Protein AF-A0AAP8GG75-F1 (afdb_monomer_lite)

pLDDT: mean 93.53, std 7.08, range [63.81, 98.38]

Foldseek 3Di:
DDAPPDPDCPDPRHPHQDDDDPQSVQQVCQCQDLQFALCVQLVQQVVLCVVQVWRDSVLQPVCNHGGDHPVNCVVDNDGTTDHPVFLWGCGPNNDTDGNCCCVVGVQFDPDPVSHDQQADPPPVCVVVVNRHPD

Sequence (134 aa):
LGTWSDTNDDSVRANRPRIDTARNVADAILSISSATNGKLSQKSYEDLEEQTGMPLKDISSERAAEKISFLNITSQPREVIPTAVFPGSNKQGRRYSPFTTNIERLVPFRTLTGRQSYYVDHEVFQQFGESLPV

Organism: NCBI:txid158836

Structure (mmCIF, N/CA/C/O backbone):
data_AF-A0AAP8GG75-F1
#
_entry.id   AF-A0AAP8GG75-F1
#
loop_
_atom_site.group_PDB
_atom_site.id
_atom_site.type_symbol
_atom_site.label_atom_id
_atom_site.label_alt_id
_atom_site.label_comp_id
_atom_site.label_asym_id
_atom_site.label_entity_id
_atom_site.label_seq_id
_atom_site.pdbx_PDB_ins_code
_atom_site.Cartn_x
_atom_site.Cartn_y
_atom_site.Cartn_z
_atom_site.occupancy
_atom_site.B_iso_or_equiv
_atom_site.auth_seq_id
_atom_site.auth_comp_id
_atom_site.auth_asym_id
_atom_site.auth_atom_id
_atom_site.pdbx_PDB_model_num
ATOM 1 N N . LEU A 1 1 ? 10.248 -0.006 -20.335 1.00 65.75 1 LEU A N 1
ATOM 2 C CA . LEU A 1 1 ? 9.279 -0.761 -21.158 1.00 65.75 1 LEU A CA 1
ATOM 3 C C . LEU A 1 1 ? 9.176 -0.042 -22.491 1.00 65.75 1 LEU A C 1
ATOM 5 O O . LEU A 1 1 ? 8.795 1.120 -22.490 1.00 65.75 1 LEU A O 1
ATOM 9 N N . GLY A 1 2 ? 9.620 -0.659 -23.586 1.00 79.81 2 GLY A N 1
ATOM 10 C CA . GLY A 1 2 ? 9.358 -0.102 -24.918 1.00 79.81 2 GLY A CA 1
ATOM 11 C C . GLY A 1 2 ? 7.857 -0.114 -25.224 1.00 79.81 2 GLY A C 1
ATOM 12 O O . GLY A 1 2 ? 7.079 -0.764 -24.517 1.00 79.81 2 GLY A O 1
ATOM 13 N N . THR A 1 3 ? 7.441 0.592 -26.267 1.00 82.50 3 THR A N 1
ATOM 14 C CA . THR A 1 3 ? 6.083 0.497 -26.813 1.00 82.50 3 THR A CA 1
ATOM 15 C C . THR A 1 3 ? 6.038 -0.522 -27.946 1.00 82.50 3 THR A C 1
ATOM 17 O O . THR A 1 3 ? 7.073 -0.906 -28.498 1.00 82.50 3 THR A O 1
ATOM 20 N N . TRP A 1 4 ? 4.841 -0.994 -28.292 1.00 79.69 4 TRP A N 1
ATOM 21 C CA . TRP A 1 4 ? 4.653 -1.632 -29.591 1.00 79.69 4 TRP A CA 1
ATOM 22 C C . TRP A 1 4 ? 4.935 -0.596 -30.683 1.00 79.69 4 TRP A C 1
ATOM 24 O O . TRP A 1 4 ? 4.256 0.426 -30.753 1.00 79.69 4 TRP A O 1
ATOM 34 N N . SER A 1 5 ? 5.951 -0.849 -31.506 1.00 66.62 5 SER A N 1
ATOM 35 C CA . SER A 1 5 ? 6.204 -0.109 -32.742 1.00 66.62 5 SER A CA 1
ATOM 36 C C . SER A 1 5 ? 5.454 -0.799 -33.883 1.00 66.62 5 SER A C 1
ATOM 38 O O . SER A 1 5 ? 6.073 -1.366 -34.785 1.00 66.62 5 SER A O 1
ATOM 40 N N . ASP A 1 6 ? 4.125 -0.856 -33.780 1.00 63.81 6 ASP A N 1
ATOM 41 C CA . ASP A 1 6 ? 3.304 -1.290 -34.908 1.00 63.81 6 ASP A CA 1
ATOM 42 C C . ASP A 1 6 ? 3.379 -0.194 -35.977 1.00 63.81 6 ASP A C 1
ATOM 44 O O . ASP A 1 6 ? 3.238 0.986 -35.674 1.00 63.81 6 ASP A O 1
ATOM 48 N N . THR A 1 7 ? 3.605 -0.574 -37.233 1.00 67.38 7 THR A N 1
ATOM 49 C CA . THR A 1 7 ? 3.518 0.341 -38.386 1.00 67.38 7 THR A CA 1
ATOM 50 C C . THR A 1 7 ? 2.077 0.743 -38.712 1.00 67.38 7 THR A C 1
ATOM 52 O O . THR A 1 7 ? 1.853 1.561 -39.599 1.00 67.38 7 THR A O 1
ATOM 55 N N . ASN A 1 8 ? 1.104 0.140 -38.025 1.00 76.38 8 ASN A N 1
ATOM 56 C CA . ASN A 1 8 ? -0.313 0.436 -38.138 1.00 76.38 8 ASN A CA 1
ATOM 57 C C . ASN A 1 8 ? -0.773 1.236 -36.910 1.00 76.38 8 ASN A C 1
ATOM 59 O O . ASN A 1 8 ? -1.002 0.655 -35.845 1.00 76.38 8 ASN A O 1
ATOM 63 N N . ASP A 1 9 ? -0.932 2.548 -37.084 1.00 76.94 9 ASP A N 1
ATOM 64 C CA . ASP A 1 9 ? -1.377 3.470 -36.031 1.00 76.94 9 ASP A CA 1
ATOM 65 C C . ASP A 1 9 ? -2.816 3.192 -35.547 1.00 76.94 9 ASP A C 1
ATOM 67 O O . ASP A 1 9 ? -3.157 3.559 -34.422 1.00 76.94 9 ASP A O 1
ATOM 71 N N . ASP A 1 10 ? -3.631 2.467 -36.327 1.00 84.31 10 ASP A N 1
ATOM 72 C CA . ASP A 1 10 ? -5.000 2.072 -35.952 1.00 84.31 10 ASP A CA 1
ATOM 73 C C . ASP A 1 10 ? -5.045 0.809 -35.066 1.00 84.31 10 ASP A C 1
ATOM 75 O O . ASP A 1 10 ? -6.109 0.372 -34.616 1.00 84.31 10 ASP A O 1
ATOM 79 N N . SER A 1 11 ? -3.894 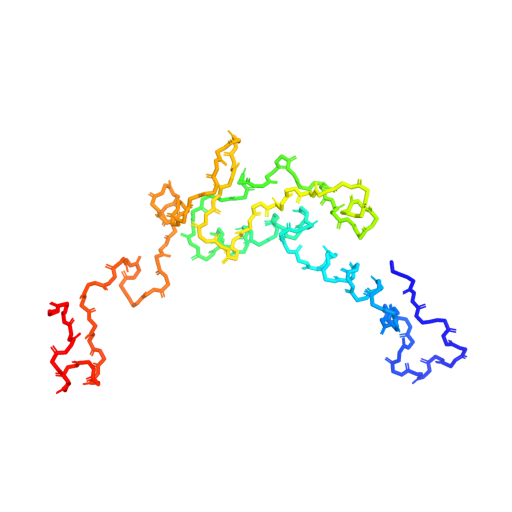0.185 -34.797 1.00 85.62 11 SER A N 1
ATOM 80 C CA . SER A 1 11 ? -3.802 -0.968 -33.900 1.00 85.62 11 SER A CA 1
ATOM 81 C C . SER A 1 11 ? -4.171 -0.573 -32.469 1.00 85.62 11 SER A C 1
ATOM 83 O O . SER A 1 11 ? -3.627 0.372 -31.902 1.00 85.62 11 SER A O 1
ATOM 85 N N . VAL A 1 12 ? -4.996 -1.385 -31.797 1.00 86.88 12 VAL A N 1
ATOM 86 C CA . VAL A 1 12 ? -5.315 -1.210 -30.361 1.00 86.88 12 VAL A CA 1
ATOM 87 C C . VAL A 1 12 ? -4.071 -1.222 -29.455 1.00 86.88 12 VAL A C 1
ATOM 89 O O . VAL A 1 12 ? -4.129 -0.788 -28.302 1.00 86.88 12 VAL A O 1
ATOM 92 N N . ARG A 1 13 ? -2.941 -1.736 -29.961 1.00 86.31 13 ARG A N 1
ATOM 93 C 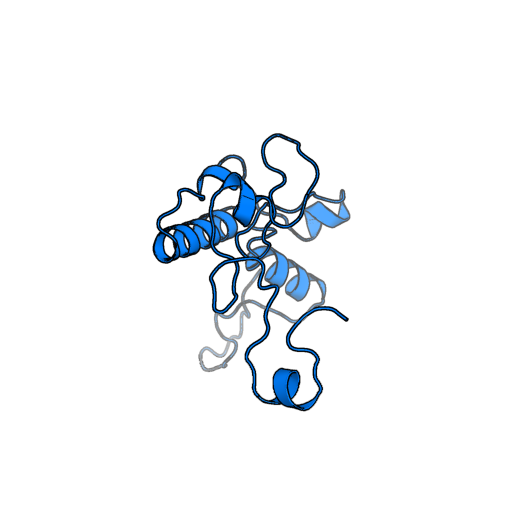CA . ARG A 1 13 ? -1.655 -1.815 -29.257 1.00 86.31 13 ARG A CA 1
ATOM 94 C C . ARG A 1 13 ? -0.735 -0.628 -29.544 1.00 86.31 13 ARG A C 1
ATOM 96 O O . ARG A 1 13 ? 0.244 -0.465 -28.812 1.00 86.31 13 ARG A O 1
ATOM 103 N N . ALA A 1 14 ? -1.037 0.192 -30.552 1.00 84.62 14 ALA A N 1
ATOM 104 C CA . ALA A 1 14 ? -0.211 1.328 -30.939 1.00 84.62 14 ALA A CA 1
ATOM 105 C C . ALA A 1 14 ? 0.032 2.254 -29.736 1.00 84.62 14 ALA A C 1
ATOM 107 O O . ALA A 1 14 ? -0.879 2.567 -28.964 1.00 84.62 14 ALA A O 1
ATOM 108 N N . ASN A 1 15 ? 1.293 2.648 -29.534 1.00 83.31 15 ASN A N 1
ATOM 109 C CA . ASN A 1 15 ? 1.741 3.497 -28.421 1.00 83.31 15 ASN A CA 1
ATOM 110 C C . ASN A 1 15 ? 1.464 2.948 -27.003 1.00 83.31 15 ASN A C 1
ATOM 112 O O . ASN A 1 15 ? 1.610 3.671 -26.015 1.00 83.31 15 ASN A O 1
ATOM 116 N N . ARG A 1 16 ? 1.097 1.667 -26.858 1.00 88.50 16 ARG A N 1
ATOM 117 C CA . ARG A 1 16 ? 0.934 1.015 -25.549 1.00 88.50 16 ARG A CA 1
ATOM 118 C C . ARG A 1 16 ? 2.226 0.319 -25.113 1.00 88.50 16 ARG A C 1
ATOM 120 O O . ARG A 1 16 ? 2.991 -0.133 -25.971 1.00 88.50 16 ARG A O 1
ATOM 127 N N . PRO A 1 17 ? 2.480 0.193 -23.793 1.00 90.19 17 PRO A N 1
ATOM 128 C CA . PRO A 1 17 ? 3.593 -0.601 -23.288 1.00 90.19 17 PRO A CA 1
ATOM 129 C C . PRO A 1 17 ? 3.561 -2.023 -23.851 1.00 90.19 17 PRO A C 1
ATOM 131 O O . PRO A 1 17 ? 2.517 -2.677 -23.880 1.00 90.19 17 PRO A O 1
ATOM 134 N N . ARG A 1 18 ? 4.719 -2.507 -24.291 1.00 91.25 18 ARG A N 1
ATOM 135 C CA . ARG A 1 18 ? 4.864 -3.856 -24.828 1.00 91.25 18 ARG A CA 1
ATOM 136 C C . ARG A 1 18 ? 4.904 -4.879 -23.687 1.00 91.25 18 ARG A C 1
ATOM 138 O O . ARG A 1 18 ? 5.823 -4.846 -22.875 1.00 91.25 18 ARG A O 1
ATOM 145 N N . ILE A 1 19 ? 3.913 -5.775 -23.632 1.00 91.69 19 ILE A N 1
ATOM 146 C CA . ILE A 1 19 ? 3.747 -6.819 -22.598 1.00 91.69 19 ILE A CA 1
ATOM 147 C C . ILE A 1 19 ? 3.631 -8.196 -23.272 1.00 91.69 19 ILE A C 1
ATOM 149 O O . ILE A 1 19 ? 2.567 -8.797 -23.344 1.00 91.69 19 ILE A O 1
ATOM 153 N N . ASP A 1 20 ? 4.732 -8.668 -23.841 1.00 92.38 20 ASP A N 1
ATOM 154 C CA . ASP A 1 20 ? 4.814 -9.903 -24.638 1.00 92.38 20 ASP A CA 1
ATOM 155 C C . ASP A 1 20 ? 5.763 -10.955 -24.050 1.00 92.38 20 ASP A C 1
ATOM 157 O O . ASP A 1 20 ? 5.762 -12.107 -24.472 1.00 92.38 20 ASP A O 1
ATOM 161 N N . THR A 1 21 ? 6.573 -10.571 -23.065 1.00 94.62 21 THR A N 1
ATOM 162 C CA . THR A 1 21 ? 7.497 -11.465 -22.364 1.00 94.62 21 THR A CA 1
ATOM 163 C C . THR A 1 21 ? 7.245 -11.413 -20.865 1.00 94.62 21 THR A C 1
ATOM 165 O O . THR A 1 21 ? 6.831 -10.382 -20.330 1.00 94.62 21 THR A O 1
ATOM 168 N N . ALA A 1 22 ? 7.568 -12.499 -20.158 1.00 95.69 22 ALA A N 1
ATOM 169 C CA . ALA A 1 22 ? 7.472 -12.545 -18.697 1.00 95.69 22 ALA A CA 1
ATOM 170 C C . ALA A 1 22 ? 8.287 -11.426 -18.021 1.00 95.69 22 ALA A C 1
ATOM 172 O O . ALA A 1 22 ? 7.847 -10.851 -17.028 1.00 95.69 22 ALA A O 1
ATOM 173 N N . ARG A 1 23 ? 9.442 -11.056 -18.596 1.00 94.31 23 ARG A N 1
ATOM 174 C CA . ARG A 1 23 ? 10.250 -9.924 -18.120 1.00 94.31 23 ARG A CA 1
ATOM 175 C C . ARG A 1 23 ? 9.501 -8.598 -18.250 1.00 94.31 23 ARG A C 1
ATOM 177 O O . ARG A 1 23 ? 9.455 -7.845 -17.286 1.00 94.31 23 ARG A O 1
ATOM 184 N N . ASN A 1 24 ? 8.887 -8.334 -19.405 1.00 93.88 24 ASN A N 1
ATOM 185 C CA . ASN A 1 24 ? 8.111 -7.111 -19.619 1.00 93.88 24 ASN A CA 1
ATOM 186 C C . ASN A 1 24 ? 6.903 -7.031 -18.673 1.00 93.88 24 ASN A C 1
ATOM 188 O O . ASN A 1 24 ? 6.619 -5.962 -18.140 1.00 93.88 24 ASN A O 1
ATOM 192 N N . VAL A 1 25 ? 6.231 -8.160 -18.415 1.00 95.94 25 VAL A N 1
ATOM 193 C CA . VAL A 1 25 ? 5.162 -8.246 -17.404 1.00 95.94 25 VAL A CA 1
ATOM 194 C C . VAL A 1 25 ? 5.702 -7.894 -16.015 1.00 95.94 25 VAL A C 1
ATOM 196 O O . VAL A 1 25 ? 5.118 -7.062 -15.324 1.00 95.94 25 VAL A O 1
ATOM 199 N N . ALA A 1 26 ? 6.828 -8.484 -15.609 1.00 96.44 26 ALA A N 1
ATOM 200 C CA . ALA A 1 26 ? 7.418 -8.233 -14.298 1.00 96.44 26 ALA A CA 1
ATOM 201 C C . ALA A 1 26 ? 7.847 -6.765 -14.125 1.00 96.44 26 ALA A C 1
ATOM 203 O O . ALA A 1 26 ? 7.491 -6.143 -13.128 1.00 96.44 26 ALA A O 1
ATOM 204 N N . ASP A 1 27 ? 8.533 -6.175 -15.108 1.00 94.94 27 ASP A N 1
ATOM 205 C CA . ASP A 1 27 ? 8.900 -4.753 -15.078 1.00 94.94 27 ASP A CA 1
ATOM 206 C C . ASP A 1 27 ? 7.667 -3.835 -15.060 1.00 94.94 27 ASP A C 1
ATOM 208 O O . ASP A 1 27 ? 7.696 -2.785 -14.412 1.00 94.94 27 ASP A O 1
ATOM 212 N N . ALA A 1 28 ? 6.571 -4.216 -15.726 1.00 95.94 28 ALA A N 1
ATOM 213 C CA . ALA A 1 28 ? 5.309 -3.483 -15.649 1.00 95.94 28 ALA A CA 1
ATOM 214 C C . ALA A 1 28 ? 4.733 -3.505 -14.230 1.00 95.94 28 ALA A C 1
ATOM 216 O O . ALA A 1 28 ? 4.449 -2.435 -13.693 1.00 95.94 28 ALA A O 1
ATOM 217 N N . ILE A 1 29 ? 4.645 -4.681 -13.596 1.00 97.31 29 ILE A N 1
ATOM 218 C CA . ILE A 1 29 ? 4.190 -4.826 -12.202 1.00 97.31 29 ILE A CA 1
ATOM 219 C C . ILE A 1 29 ? 5.047 -3.969 -11.264 1.00 97.31 29 ILE A C 1
ATOM 221 O O . ILE A 1 29 ? 4.512 -3.188 -10.477 1.00 97.31 29 ILE A O 1
ATOM 225 N N . LEU A 1 30 ? 6.373 -4.064 -11.383 1.00 97.44 30 LEU A N 1
ATOM 226 C CA . LEU A 1 30 ? 7.306 -3.297 -10.557 1.00 97.44 30 LEU A CA 1
ATOM 227 C C . LEU A 1 30 ? 7.175 -1.778 -10.774 1.00 97.44 30 LEU A C 1
ATOM 229 O O . LEU A 1 30 ? 7.327 -0.995 -9.836 1.00 97.44 30 LEU A O 1
ATOM 233 N N . SER A 1 31 ? 6.853 -1.351 -11.996 1.00 96.06 31 SER A N 1
ATOM 234 C CA . SER A 1 31 ? 6.682 0.065 -12.331 1.00 96.06 31 SER A CA 1
ATOM 235 C C . SER A 1 31 ? 5.379 0.658 -11.791 1.00 96.06 31 SER A C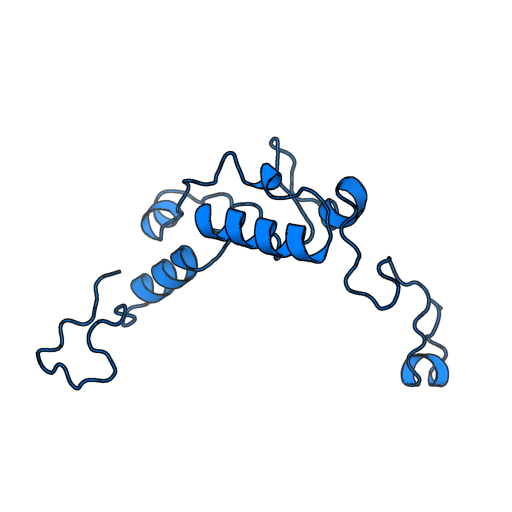 1
ATOM 237 O O . SER A 1 31 ? 5.371 1.842 -11.447 1.00 96.06 31 SER A O 1
ATOM 239 N N . ILE A 1 32 ? 4.294 -0.125 -11.732 1.00 96.75 32 ILE A N 1
ATOM 240 C CA . ILE A 1 32 ? 2.962 0.344 -11.304 1.00 96.75 32 ILE A CA 1
ATOM 241 C C . ILE A 1 32 ? 2.656 0.076 -9.825 1.00 96.75 32 ILE A C 1
ATOM 243 O O . ILE A 1 32 ? 1.716 0.651 -9.286 1.00 96.75 32 ILE A O 1
ATOM 247 N N . SER A 1 33 ? 3.426 -0.786 -9.159 1.00 98.06 33 SER A N 1
ATOM 248 C CA . SER A 1 33 ? 3.231 -1.086 -7.742 1.00 98.06 33 SER A CA 1
ATOM 249 C C . SER A 1 33 ? 3.853 -0.014 -6.846 1.00 98.06 33 SER A C 1
ATOM 251 O O . SER A 1 33 ? 5.022 0.359 -6.979 1.00 98.06 33 SER A O 1
ATOM 253 N N . SER A 1 34 ? 3.081 0.450 -5.865 1.00 97.69 34 SER A N 1
ATOM 254 C CA . SER A 1 34 ? 3.546 1.349 -4.806 1.00 97.69 34 SER A CA 1
ATOM 255 C C . SER A 1 34 ? 4.569 0.696 -3.871 1.00 97.69 34 SER A C 1
ATOM 257 O O . SER A 1 34 ? 5.317 1.405 -3.209 1.00 97.69 34 SER A O 1
ATOM 259 N N . ALA A 1 35 ? 4.660 -0.636 -3.834 1.00 97.00 35 ALA A N 1
ATOM 260 C CA . ALA A 1 35 ? 5.670 -1.345 -3.047 1.00 97.00 35 ALA A CA 1
ATOM 261 C C . ALA A 1 35 ? 7.062 -1.347 -3.712 1.00 97.00 35 ALA A C 1
ATOM 263 O O . ALA A 1 35 ? 8.039 -1.782 -3.109 1.00 97.00 35 ALA A O 1
ATOM 264 N N . THR A 1 36 ? 7.173 -0.898 -4.964 1.00 98.00 36 THR A N 1
ATOM 265 C CA . THR A 1 36 ? 8.412 -0.988 -5.763 1.00 98.00 36 THR A CA 1
ATOM 266 C C . THR A 1 36 ? 8.755 0.302 -6.504 1.00 98.00 36 THR A C 1
ATOM 268 O O . THR A 1 36 ? 9.863 0.437 -7.021 1.00 98.00 36 THR A O 1
ATOM 271 N N . ASN A 1 37 ? 7.843 1.275 -6.520 1.00 98.25 37 ASN A N 1
ATOM 272 C CA . ASN A 1 37 ? 8.041 2.598 -7.097 1.00 98.25 37 ASN A CA 1
ATOM 273 C C . ASN A 1 37 ? 7.731 3.685 -6.057 1.00 98.25 37 ASN A C 1
ATOM 275 O O . ASN A 1 37 ? 6.576 3.895 -5.682 1.00 98.25 37 ASN A O 1
ATOM 279 N N . GLY A 1 38 ? 8.764 4.411 -5.630 1.00 97.88 38 GLY A N 1
ATOM 280 C CA . GLY A 1 38 ? 8.696 5.425 -4.580 1.00 97.88 38 GLY A CA 1
ATOM 281 C C . GLY A 1 38 ? 7.723 6.559 -4.885 1.00 97.88 38 GLY A C 1
ATOM 282 O O . GLY A 1 38 ? 7.020 7.021 -3.991 1.00 97.88 38 GLY A O 1
ATOM 283 N N . LYS A 1 39 ? 7.580 6.944 -6.159 1.00 98.25 39 LYS A N 1
ATOM 284 C CA . LYS A 1 39 ? 6.610 7.969 -6.566 1.00 98.25 39 LYS A CA 1
ATOM 285 C C . LYS A 1 39 ? 5.172 7.501 -6.338 1.00 98.25 39 LYS A C 1
ATOM 287 O O . LYS A 1 39 ? 4.329 8.284 -5.912 1.00 98.25 39 LYS A O 1
ATOM 292 N N . LEU A 1 40 ? 4.890 6.230 -6.621 1.00 98.38 40 LEU A N 1
ATOM 293 C CA . LEU A 1 40 ? 3.563 5.649 -6.411 1.00 98.38 40 LEU A CA 1
ATOM 294 C C . LEU A 1 40 ? 3.313 5.320 -4.939 1.00 98.38 40 LEU A C 1
ATOM 296 O O . LEU A 1 40 ? 2.183 5.440 -4.482 1.00 98.38 40 LEU A O 1
ATOM 300 N N . SER A 1 41 ? 4.359 4.978 -4.182 1.00 97.88 41 SER A N 1
ATOM 301 C CA . SER A 1 41 ? 4.289 4.908 -2.721 1.00 97.88 41 SER A CA 1
ATOM 302 C C . SER A 1 41 ? 3.861 6.248 -2.118 1.00 97.88 41 SER A C 1
ATOM 304 O O . SER A 1 41 ? 2.884 6.289 -1.372 1.00 97.88 41 SER A O 1
ATOM 306 N N . GLN A 1 42 ? 4.541 7.341 -2.483 1.00 98.12 42 GLN A N 1
ATOM 307 C CA . GLN A 1 42 ? 4.208 8.692 -2.026 1.00 98.12 42 GLN A CA 1
ATOM 308 C C . GLN A 1 42 ? 2.765 9.054 -2.365 1.00 98.12 42 GLN A C 1
ATOM 310 O O . GLN A 1 42 ? 2.021 9.434 -1.469 1.00 98.12 42 GLN A O 1
ATOM 315 N N . LYS A 1 43 ? 2.350 8.821 -3.618 1.00 98.25 43 LYS A N 1
ATOM 316 C CA . LYS A 1 43 ? 0.964 9.033 -4.041 1.00 98.25 43 LYS A CA 1
ATOM 317 C C . LYS A 1 43 ? -0.030 8.212 -3.210 1.00 98.25 43 LYS A C 1
ATOM 319 O O . LYS A 1 43 ? -1.037 8.737 -2.768 1.00 98.25 43 LYS A O 1
ATOM 324 N N . SER A 1 44 ? 0.271 6.939 -2.939 1.00 97.81 44 SER A N 1
ATOM 325 C CA . SER A 1 44 ? -0.619 6.089 -2.134 1.00 97.81 44 SER A CA 1
ATOM 326 C C . SER A 1 44 ? -0.808 6.608 -0.707 1.00 97.81 44 SER A C 1
ATOM 328 O O . SER A 1 44 ? -1.881 6.438 -0.136 1.00 97.81 44 SER A O 1
ATOM 330 N N . TYR A 1 45 ? 0.225 7.228 -0.127 1.00 97.81 45 TYR A N 1
ATOM 331 C CA . TYR A 1 45 ? 0.102 7.852 1.183 1.00 97.81 45 TYR A CA 1
ATOM 332 C C . TYR A 1 45 ? -0.636 9.182 1.105 1.00 97.81 45 TYR A C 1
ATOM 334 O O . TYR A 1 45 ? -1.516 9.360 1.928 1.00 97.81 45 TYR A O 1
ATOM 342 N N . GLU A 1 46 ? -0.365 10.044 0.119 1.00 98.12 46 GLU A N 1
ATOM 343 C CA . GLU A 1 46 ? -1.145 11.275 -0.121 1.00 98.12 46 GLU A CA 1
ATOM 344 C C . GLU A 1 46 ? -2.651 10.980 -0.200 1.00 98.12 46 GLU A C 1
ATOM 346 O O . GLU A 1 46 ? -3.437 11.583 0.527 1.00 98.12 46 GLU A O 1
ATOM 351 N N . ASP A 1 47 ? -3.039 9.983 -1.001 1.00 98.25 47 ASP A N 1
ATOM 352 C CA . ASP A 1 47 ? -4.437 9.565 -1.150 1.00 98.25 47 ASP A CA 1
ATOM 353 C C . ASP A 1 47 ? -5.041 9.095 0.197 1.00 98.25 47 ASP A C 1
ATOM 355 O O . ASP A 1 47 ? -6.226 9.297 0.468 1.00 98.25 47 ASP A O 1
ATOM 359 N N . LEU A 1 48 ? -4.243 8.452 1.061 1.00 97.69 48 LEU A N 1
ATOM 360 C CA . LEU A 1 48 ? -4.681 8.005 2.388 1.00 97.69 48 LEU A CA 1
ATOM 361 C C . LEU A 1 48 ? -4.697 9.149 3.421 1.00 97.69 48 LEU A C 1
ATOM 363 O O . LEU A 1 48 ? -5.549 9.145 4.312 1.00 97.69 48 LEU A O 1
ATOM 367 N N . GLU A 1 49 ? -3.791 10.124 3.315 1.00 98.00 49 GLU A N 1
ATOM 368 C CA . GLU A 1 49 ? -3.813 11.351 4.121 1.00 98.00 49 GLU A CA 1
ATOM 369 C C . GLU A 1 49 ? -5.099 12.136 3.840 1.00 98.00 49 GLU A C 1
ATOM 371 O O . GLU A 1 49 ? -5.759 12.563 4.782 1.00 98.00 49 GLU A O 1
ATOM 376 N N . GLU A 1 50 ? -5.509 12.260 2.572 1.00 98.19 50 GLU A N 1
ATOM 377 C CA . GLU A 1 50 ? -6.758 12.936 2.186 1.00 98.19 50 GLU A CA 1
ATOM 378 C C . GLU A 1 50 ? -7.991 12.256 2.802 1.00 98.19 50 GLU A C 1
ATOM 380 O O . GLU A 1 50 ? -8.892 12.923 3.307 1.00 98.19 50 GLU A O 1
ATOM 385 N N . GLN A 1 51 ? -8.010 10.921 2.822 1.00 97.12 51 GLN A N 1
ATOM 386 C CA . GLN A 1 51 ? -9.129 10.150 3.372 1.00 97.12 51 GLN A CA 1
ATOM 387 C C . GLN A 1 51 ? -9.200 10.184 4.901 1.00 97.12 51 GLN A 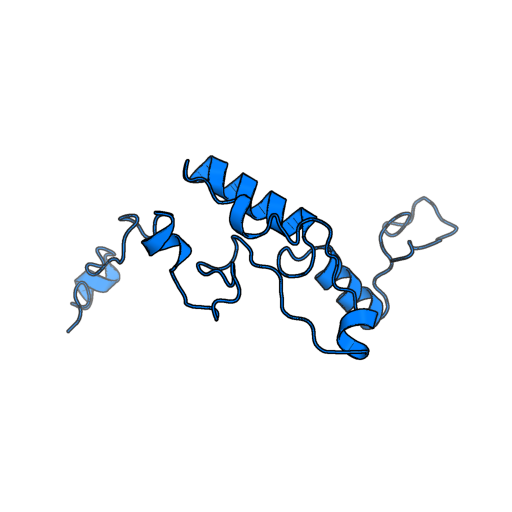C 1
ATOM 389 O O . GLN A 1 51 ? -10.290 10.131 5.469 1.00 97.12 51 GLN A O 1
ATOM 394 N N . THR A 1 52 ? -8.051 10.199 5.579 1.00 97.00 52 THR A N 1
ATOM 395 C CA . THR A 1 52 ? -7.986 10.015 7.040 1.00 97.00 52 THR A CA 1
ATOM 396 C C . THR A 1 52 ? -7.686 11.297 7.810 1.00 97.00 52 THR A C 1
ATOM 398 O O . THR A 1 52 ? -7.889 11.339 9.021 1.00 97.00 52 THR A O 1
ATOM 401 N N . GLY A 1 53 ? -7.170 12.329 7.140 1.00 97.19 53 GLY A N 1
ATOM 402 C CA . GLY A 1 53 ? -6.648 13.549 7.756 1.00 97.19 53 GLY A CA 1
ATOM 403 C C . GLY A 1 53 ? -5.353 13.351 8.552 1.00 97.19 53 GLY A C 1
ATOM 404 O O . GLY A 1 53 ? -4.878 14.292 9.186 1.00 97.19 53 GLY A O 1
ATOM 405 N N . MET A 1 54 ? -4.781 12.143 8.562 1.00 97.00 54 MET A N 1
ATOM 406 C CA . MET A 1 54 ? -3.544 11.845 9.284 1.00 97.00 54 MET A CA 1
ATOM 407 C C . MET A 1 54 ? -2.338 12.118 8.387 1.00 97.00 54 MET A C 1
ATOM 409 O O . MET A 1 54 ? -2.381 11.727 7.226 1.00 97.00 54 MET A O 1
ATOM 413 N N . PRO A 1 55 ? -1.238 12.706 8.894 1.00 96.56 55 PRO A N 1
ATOM 414 C CA . PRO A 1 55 ? 0.010 12.766 8.143 1.00 96.56 55 PRO A CA 1
ATOM 415 C C . PRO A 1 55 ? 0.565 11.344 8.009 1.00 96.56 55 PRO A C 1
ATOM 417 O O . PRO A 1 55 ? 0.573 10.608 8.995 1.00 96.56 55 PRO A O 1
ATOM 420 N N . LEU A 1 56 ? 1.026 10.947 6.826 1.00 97.06 56 LEU A N 1
ATOM 421 C CA . LEU A 1 56 ? 1.503 9.611 6.445 1.00 97.06 56 LEU A CA 1
ATOM 422 C C . LEU A 1 56 ? 2.544 9.632 5.312 1.00 97.06 56 LEU A C 1
ATOM 424 O O . LEU A 1 56 ? 3.320 8.684 5.188 1.00 97.06 56 LEU A O 1
ATOM 428 N N . LYS A 1 57 ? 2.599 10.675 4.476 1.00 95.94 57 LYS A N 1
ATOM 429 C CA . LYS A 1 57 ? 3.508 10.754 3.319 1.00 95.94 57 LYS A CA 1
ATOM 430 C C . LYS A 1 57 ? 4.983 10.703 3.720 1.00 95.94 57 LYS A C 1
ATOM 432 O O . LYS A 1 57 ? 5.827 10.205 2.971 1.00 95.94 57 LYS A O 1
ATOM 437 N N . ASP A 1 58 ? 5.306 11.133 4.936 1.00 95.44 58 ASP A N 1
ATOM 438 C CA . ASP A 1 58 ? 6.636 10.995 5.531 1.00 95.44 58 ASP A CA 1
ATOM 439 C C . ASP A 1 58 ? 7.094 9.532 5.662 1.00 95.44 58 ASP A C 1
ATOM 441 O O . ASP A 1 58 ? 8.281 9.294 5.879 1.00 95.44 58 ASP A O 1
ATOM 445 N N . ILE A 1 59 ? 6.197 8.543 5.581 1.00 95.31 59 ILE A N 1
ATOM 446 C CA . ILE A 1 59 ? 6.542 7.129 5.772 1.00 95.31 59 ILE A CA 1
ATOM 447 C C . ILE A 1 59 ? 7.506 6.619 4.698 1.00 95.31 59 ILE A C 1
ATOM 449 O O . ILE A 1 59 ? 8.408 5.843 5.012 1.00 95.31 59 ILE A O 1
ATOM 453 N N . SER A 1 60 ? 7.349 7.068 3.453 1.00 95.00 60 SER A N 1
ATOM 454 C CA . SER A 1 60 ? 8.187 6.637 2.329 1.00 95.00 60 SER A CA 1
ATOM 455 C C . SER A 1 60 ? 8.998 7.762 1.684 1.00 95.00 60 SER A C 1
ATOM 457 O O . SER A 1 60 ? 9.572 7.559 0.614 1.00 95.00 60 SER A O 1
ATOM 459 N N . SER A 1 61 ? 9.083 8.933 2.324 1.00 95.19 61 SER A N 1
ATOM 460 C CA . SER A 1 61 ? 9.703 10.132 1.740 1.00 95.19 61 SER A CA 1
ATOM 461 C C . SER A 1 61 ? 11.181 9.933 1.390 1.00 95.19 61 SER A C 1
ATOM 463 O O . SER A 1 61 ? 11.617 10.337 0.315 1.00 95.19 61 SER A O 1
ATOM 465 N N . GLU A 1 62 ? 11.933 9.226 2.237 1.00 94.44 62 GLU A N 1
ATOM 466 C CA . GLU A 1 62 ? 13.352 8.903 2.011 1.00 94.44 62 GLU A CA 1
ATOM 467 C C . GLU A 1 62 ? 13.578 8.027 0.769 1.00 94.44 62 GLU A C 1
ATOM 469 O O . GLU A 1 62 ? 14.652 8.051 0.171 1.00 94.44 62 GLU A O 1
ATOM 474 N N . ARG A 1 63 ? 12.555 7.273 0.350 1.00 95.06 63 ARG A N 1
ATOM 475 C CA . ARG A 1 63 ? 12.608 6.341 -0.786 1.00 95.06 63 ARG A CA 1
ATOM 476 C C . ARG A 1 63 ? 11.769 6.818 -1.975 1.00 95.06 63 ARG A C 1
ATOM 478 O O . ARG A 1 63 ? 11.524 6.051 -2.901 1.00 95.06 63 ARG A O 1
ATOM 485 N N . ALA A 1 64 ? 11.354 8.089 -2.001 1.00 96.56 64 ALA A N 1
ATOM 486 C CA . ALA A 1 64 ? 10.455 8.640 -3.022 1.00 96.56 64 ALA A CA 1
ATOM 487 C C . ALA A 1 64 ? 10.997 8.541 -4.464 1.00 96.56 64 ALA A C 1
ATOM 489 O O . ALA A 1 64 ? 10.224 8.389 -5.411 1.00 96.56 64 ALA A O 1
ATOM 490 N N . ALA A 1 65 ? 12.319 8.611 -4.643 1.00 97.31 65 ALA A N 1
ATOM 491 C CA . ALA A 1 65 ? 12.965 8.511 -5.953 1.00 97.31 65 ALA A CA 1
ATOM 492 C C . ALA A 1 65 ? 13.245 7.062 -6.397 1.00 97.31 65 ALA A C 1
ATOM 494 O O . ALA A 1 65 ? 13.624 6.835 -7.548 1.00 97.31 65 ALA A O 1
ATOM 495 N N . GLU A 1 66 ? 13.082 6.085 -5.502 1.00 97.06 66 GLU A N 1
ATOM 496 C CA . GLU A 1 66 ? 13.471 4.703 -5.759 1.00 97.06 66 GLU A CA 1
ATOM 497 C C . GLU A 1 66 ? 12.543 4.024 -6.770 1.00 97.06 66 GLU A C 1
ATOM 499 O O . GLU A 1 66 ? 11.321 4.180 -6.742 1.00 97.06 66 GLU A O 1
ATOM 504 N N . LYS A 1 67 ? 13.137 3.241 -7.672 1.00 97.75 67 LYS A N 1
ATOM 505 C CA . LYS A 1 67 ? 12.425 2.405 -8.640 1.00 97.75 67 LYS A CA 1
ATOM 506 C C . LYS A 1 67 ? 13.111 1.053 -8.709 1.00 97.75 67 LYS A C 1
ATOM 508 O O . LYS A 1 67 ? 14.214 0.943 -9.238 1.00 97.75 67 LYS A O 1
ATOM 513 N N . ILE A 1 68 ? 12.453 0.034 -8.176 1.00 97.69 68 ILE A N 1
ATOM 514 C CA . ILE A 1 68 ? 12.931 -1.342 -8.233 1.00 97.69 68 ILE A CA 1
ATOM 515 C C . ILE A 1 68 ? 12.591 -1.892 -9.620 1.00 97.69 68 ILE A C 1
ATOM 517 O O . ILE A 1 68 ? 11.432 -1.902 -10.013 1.00 97.69 68 ILE A O 1
ATOM 521 N N . SER A 1 69 ? 13.597 -2.334 -10.372 1.00 96.19 69 SER A N 1
ATOM 522 C CA . SER A 1 69 ? 13.430 -2.987 -11.680 1.00 96.19 69 SER A CA 1
ATOM 523 C C . SER A 1 69 ? 13.686 -4.489 -11.605 1.00 96.19 69 SER A C 1
ATOM 525 O O . SER A 1 69 ? 14.297 -4.981 -10.648 1.00 96.19 69 SER A O 1
ATOM 527 N N . PHE A 1 70 ? 13.281 -5.222 -12.645 1.00 95.94 70 PHE A N 1
ATOM 528 C CA . PHE A 1 70 ? 13.564 -6.650 -12.755 1.00 95.94 70 PHE A CA 1
ATOM 529 C C . PHE A 1 70 ? 15.073 -6.923 -12.707 1.00 95.94 70 PHE A C 1
ATOM 531 O O . PHE A 1 70 ? 15.528 -7.843 -12.028 1.00 95.94 70 PHE A O 1
ATOM 538 N N . LEU A 1 71 ? 15.875 -6.066 -13.350 1.00 94.62 71 LEU A N 1
ATOM 539 C CA . LEU A 1 71 ? 17.331 -6.159 -13.282 1.00 94.62 71 LEU A CA 1
ATOM 540 C C . LEU A 1 71 ? 17.823 -6.042 -11.834 1.00 94.62 71 LEU A C 1
ATOM 542 O O . LEU A 1 71 ? 18.596 -6.888 -11.393 1.00 94.62 71 LEU A O 1
ATOM 546 N N . ASN A 1 72 ? 17.325 -5.061 -11.070 1.00 95.88 72 ASN A N 1
ATOM 547 C CA . ASN A 1 72 ? 17.759 -4.865 -9.685 1.00 95.88 72 ASN A CA 1
ATOM 548 C C . ASN A 1 72 ? 17.555 -6.115 -8.829 1.00 95.88 72 ASN A C 1
ATOM 550 O O . ASN A 1 72 ? 18.483 -6.471 -8.107 1.00 95.88 72 ASN A O 1
ATOM 554 N N . ILE A 1 73 ? 16.383 -6.760 -8.919 1.00 96.75 73 ILE A N 1
ATOM 555 C CA . ILE A 1 73 ? 16.035 -7.930 -8.092 1.00 96.75 73 ILE A CA 1
ATOM 556 C C . ILE A 1 73 ? 16.756 -9.207 -8.528 1.00 96.75 73 ILE A C 1
ATOM 558 O O . ILE A 1 73 ? 17.023 -10.065 -7.692 1.00 96.75 73 ILE A O 1
ATOM 562 N N . THR A 1 74 ? 17.110 -9.327 -9.812 1.00 97.06 74 THR A N 1
ATOM 563 C CA . THR A 1 74 ? 17.926 -10.453 -10.299 1.00 97.06 74 THR A CA 1
ATOM 564 C C . THR A 1 74 ? 19.397 -10.319 -9.920 1.00 97.06 74 THR A C 1
ATOM 566 O O . THR A 1 74 ? 20.057 -11.329 -9.705 1.00 97.06 74 THR A O 1
ATOM 569 N N . SER A 1 75 ? 19.913 -9.090 -9.802 1.00 97.62 75 SER A N 1
ATOM 570 C CA . SER A 1 75 ? 21.270 -8.854 -9.297 1.00 97.62 75 SER A CA 1
ATOM 571 C C . SER A 1 75 ? 21.364 -9.066 -7.787 1.00 97.62 75 SER A C 1
ATOM 573 O O . SER A 1 75 ? 22.352 -9.609 -7.304 1.00 97.62 75 SER A O 1
ATOM 575 N N . GLN A 1 76 ? 20.357 -8.612 -7.038 1.00 98.00 76 GLN A N 1
ATOM 576 C CA . GLN A 1 76 ? 20.275 -8.776 -5.590 1.00 98.00 76 GLN A CA 1
ATOM 577 C C . GLN A 1 76 ? 18.830 -8.548 -5.123 1.00 98.00 76 GLN A C 1
ATOM 579 O O . GLN A 1 76 ? 18.235 -7.542 -5.522 1.00 98.00 76 GLN A O 1
ATOM 584 N N . PRO A 1 77 ? 18.272 -9.390 -4.233 1.00 97.19 77 PRO A N 1
ATOM 585 C CA . PRO A 1 77 ? 16.973 -9.124 -3.623 1.00 97.19 77 PRO A CA 1
ATOM 586 C C . PRO A 1 77 ? 16.890 -7.708 -3.040 1.00 97.19 77 PRO A C 1
ATOM 588 O O . PRO A 1 77 ? 17.844 -7.212 -2.436 1.00 97.19 77 PRO A O 1
ATOM 591 N N . ARG A 1 78 ? 15.744 -7.049 -3.232 1.00 95.94 78 ARG A N 1
ATOM 592 C CA . ARG A 1 78 ? 15.491 -5.686 -2.751 1.00 95.94 78 ARG A CA 1
ATOM 593 C C . ARG A 1 78 ? 14.388 -5.694 -1.712 1.00 95.94 78 ARG A C 1
ATOM 595 O O . ARG A 1 78 ? 13.391 -6.394 -1.869 1.00 95.94 78 ARG A O 1
ATOM 602 N N . GLU A 1 79 ? 14.564 -4.892 -0.671 1.00 93.88 79 GLU A N 1
ATOM 603 C CA . GLU A 1 79 ? 13.488 -4.614 0.270 1.00 93.88 79 GLU A CA 1
ATOM 604 C C . GLU A 1 79 ? 12.434 -3.737 -0.412 1.00 93.88 79 GLU A C 1
ATOM 606 O O . GLU A 1 79 ? 12.763 -2.732 -1.044 1.00 93.88 79 GLU A O 1
ATOM 611 N N . VAL A 1 80 ? 11.163 -4.103 -0.276 1.00 94.56 80 VAL A N 1
ATOM 612 C CA . VAL A 1 80 ? 10.044 -3.314 -0.802 1.00 94.56 80 VAL A CA 1
ATOM 613 C C . VAL A 1 80 ? 9.914 -1.969 -0.084 1.00 94.56 80 VAL A C 1
ATOM 615 O O . VAL A 1 80 ? 10.370 -1.789 1.044 1.00 94.56 80 VAL A O 1
ATOM 618 N N . ILE A 1 81 ? 9.296 -1.005 -0.752 1.00 95.19 81 ILE A N 1
ATOM 619 C CA . ILE A 1 81 ? 9.008 0.330 -0.231 1.00 95.19 81 ILE A CA 1
ATOM 620 C C . ILE A 1 81 ? 7.720 0.254 0.611 1.00 95.19 81 ILE A C 1
ATOM 622 O O . ILE A 1 81 ? 6.755 -0.380 0.173 1.00 95.19 81 ILE A O 1
ATOM 626 N N . PRO A 1 82 ? 7.655 0.895 1.796 1.00 94.50 82 PRO A N 1
ATOM 627 C CA . PRO A 1 82 ? 6.405 1.033 2.542 1.00 94.50 82 PRO A CA 1
ATOM 628 C C . PRO A 1 82 ? 5.287 1.617 1.669 1.00 94.50 82 PRO A C 1
ATOM 630 O O . PRO A 1 82 ? 5.538 2.496 0.847 1.00 94.50 82 PRO A O 1
ATOM 633 N N . THR A 1 83 ? 4.052 1.151 1.831 1.00 95.50 83 THR A N 1
ATOM 634 C CA . THR A 1 83 ? 2.904 1.630 1.047 1.00 95.50 83 THR A CA 1
ATOM 635 C C . THR A 1 83 ? 1.615 1.594 1.861 1.00 95.50 83 THR A C 1
ATOM 637 O O . THR A 1 83 ? 1.426 0.700 2.682 1.00 95.50 83 THR A O 1
ATOM 640 N N . ALA A 1 84 ? 0.695 2.522 1.575 1.00 96.12 84 ALA A N 1
ATOM 641 C CA . ALA A 1 84 ? -0.639 2.601 2.175 1.00 96.12 84 ALA A CA 1
ATOM 642 C C . ALA A 1 84 ? -1.544 1.377 1.909 1.00 96.12 84 ALA A C 1
ATOM 644 O O . ALA A 1 84 ? -2.586 1.212 2.552 1.00 96.12 84 ALA A O 1
ATOM 645 N N . VAL A 1 85 ? -1.159 0.498 0.974 1.00 95.50 85 VAL A N 1
ATOM 646 C CA . VAL A 1 85 ? -1.866 -0.768 0.720 1.00 95.50 85 VAL A CA 1
ATOM 647 C C . VAL A 1 85 ? -1.853 -1.656 1.968 1.00 95.50 85 VAL A C 1
ATOM 649 O O . VAL A 1 85 ? -2.877 -2.252 2.310 1.00 95.50 85 VAL A O 1
ATOM 652 N N . PHE A 1 86 ? -0.720 -1.699 2.678 1.00 94.94 86 PHE A N 1
ATOM 653 C CA . PHE A 1 86 ? -0.538 -2.530 3.863 1.00 94.94 86 PHE A CA 1
ATOM 654 C C . PHE A 1 86 ? -0.544 -1.682 5.138 1.00 94.94 86 PHE A C 1
ATOM 656 O O . PHE A 1 86 ? 0.069 -0.617 5.169 1.00 94.94 86 PHE A O 1
ATOM 663 N N . PRO A 1 87 ? -1.157 -2.165 6.232 1.00 93.25 87 PRO A N 1
ATOM 664 C CA . PRO A 1 87 ? -1.291 -1.389 7.458 1.00 93.25 87 PRO A CA 1
ATOM 665 C C . PRO A 1 87 ? -0.013 -1.375 8.322 1.00 93.25 87 PRO A C 1
ATOM 667 O O . PRO A 1 87 ? -0.097 -1.252 9.541 1.00 93.25 87 PRO A O 1
ATOM 670 N N . GLY A 1 88 ? 1.175 -1.491 7.726 1.00 90.25 88 GLY A N 1
ATOM 671 C CA . GLY A 1 88 ? 2.453 -1.546 8.440 1.00 90.25 88 GLY A CA 1
ATOM 672 C C . GLY A 1 88 ? 3.534 -0.694 7.779 1.00 90.25 88 GLY A C 1
ATOM 673 O O . GLY A 1 88 ? 3.387 -0.252 6.641 1.00 90.25 88 GLY A O 1
ATOM 674 N N . SER A 1 89 ? 4.626 -0.454 8.500 1.00 86.00 89 SER A N 1
ATOM 675 C CA . SER A 1 89 ? 5.738 0.378 8.039 1.00 86.00 89 SER A CA 1
ATOM 676 C C . SER A 1 89 ? 7.080 -0.176 8.508 1.00 86.00 89 SER A C 1
ATOM 678 O O . SER A 1 89 ? 7.217 -0.561 9.668 1.00 86.00 89 SER A O 1
ATOM 680 N N . ASN A 1 90 ? 8.064 -0.151 7.607 1.00 82.31 90 ASN A N 1
ATOM 681 C CA . ASN A 1 90 ? 9.466 -0.489 7.882 1.00 82.31 90 ASN A CA 1
ATOM 682 C C . ASN A 1 90 ? 10.329 0.773 8.072 1.00 82.31 90 ASN A C 1
ATOM 684 O O . ASN A 1 90 ? 11.558 0.720 8.001 1.00 82.31 90 ASN A O 1
ATOM 688 N N . LYS A 1 91 ? 9.698 1.946 8.240 1.00 80.62 91 LYS A N 1
ATOM 689 C CA . LYS A 1 91 ? 10.404 3.224 8.397 1.00 80.62 91 LYS A CA 1
ATOM 690 C C . LYS A 1 91 ? 11.427 3.132 9.544 1.00 80.62 91 LYS A C 1
ATOM 692 O O . LYS A 1 91 ? 11.173 2.471 10.550 1.00 80.62 91 LYS A O 1
ATOM 697 N N . GLN A 1 92 ? 12.564 3.822 9.395 1.00 77.75 92 GLN A N 1
ATOM 698 C CA . GLN A 1 92 ? 13.653 3.886 10.388 1.00 77.75 92 GLN A CA 1
ATOM 699 C C . GLN A 1 92 ? 14.316 2.529 10.693 1.00 77.75 92 GLN A C 1
ATOM 701 O O . GLN A 1 92 ? 14.782 2.295 11.805 1.00 77.75 92 GLN A O 1
ATOM 706 N N . GLY A 1 93 ? 14.355 1.611 9.722 1.00 79.56 93 GLY A N 1
ATOM 707 C CA . GLY A 1 93 ? 15.024 0.315 9.892 1.00 79.56 93 GLY A CA 1
ATOM 708 C C . GLY A 1 93 ? 14.298 -0.642 10.841 1.00 79.56 93 GLY A C 1
ATOM 709 O O . GLY A 1 93 ? 14.865 -1.656 11.254 1.00 79.56 93 GLY A O 1
ATOM 710 N N . ARG A 1 94 ? 13.040 -0.345 11.197 1.00 86.19 94 ARG A N 1
ATOM 711 C CA . ARG A 1 94 ? 12.184 -1.268 11.945 1.00 86.19 94 ARG A CA 1
ATOM 712 C C . ARG A 1 94 ? 11.773 -2.420 11.034 1.00 86.19 94 ARG A C 1
ATOM 714 O O . ARG A 1 94 ? 11.472 -2.226 9.858 1.00 86.19 94 ARG A O 1
ATOM 721 N N . ARG A 1 95 ? 11.703 -3.630 11.594 1.00 90.44 95 ARG A N 1
ATOM 722 C CA . ARG A 1 95 ? 11.057 -4.752 10.903 1.00 90.44 95 ARG A CA 1
ATOM 723 C C . ARG A 1 95 ? 9.568 -4.462 10.738 1.00 90.44 95 ARG A C 1
ATOM 725 O O . ARG A 1 95 ? 8.968 -3.834 11.611 1.00 90.44 95 ARG A O 1
ATOM 732 N N . TYR A 1 96 ? 8.989 -4.979 9.657 1.00 93.06 96 TYR A N 1
ATOM 733 C CA . TYR A 1 96 ? 7.551 -4.906 9.434 1.00 93.06 96 TYR A CA 1
ATOM 734 C C . TYR A 1 96 ? 6.792 -5.435 10.651 1.00 93.06 96 TYR A C 1
ATOM 736 O O . TYR A 1 96 ? 7.049 -6.546 11.120 1.00 93.06 96 TYR A O 1
ATOM 744 N N . SER A 1 97 ? 5.829 -4.651 11.118 1.00 93.44 97 SER A N 1
ATOM 745 C CA . SER A 1 97 ? 4.820 -5.087 12.073 1.00 93.44 97 SER A CA 1
ATOM 746 C C . SER A 1 97 ? 3.449 -4.654 11.550 1.00 93.44 97 SER A C 1
ATOM 748 O O . SER A 1 97 ? 3.311 -3.507 11.099 1.00 93.44 97 SER A O 1
ATOM 750 N N . PRO A 1 98 ? 2.446 -5.549 11.544 1.00 94.75 98 PRO A N 1
ATOM 751 C CA . PRO A 1 98 ? 1.119 -5.211 11.061 1.00 94.75 98 PRO A CA 1
ATOM 752 C C . PRO A 1 98 ? 0.452 -4.180 11.978 1.00 94.75 98 PRO A C 1
ATOM 754 O O . PRO A 1 98 ? 0.742 -4.089 13.169 1.00 94.75 98 PRO A O 1
ATOM 757 N N . PHE A 1 99 ? -0.470 -3.411 11.406 1.00 95.94 99 PHE A N 1
ATOM 758 C CA . PHE A 1 99 ? -1.292 -2.408 12.091 1.00 95.94 99 PHE A CA 1
ATOM 759 C C . PHE A 1 99 ? -0.532 -1.256 12.767 1.00 95.94 99 PHE A C 1
ATOM 761 O O . PHE A 1 99 ? -1.159 -0.452 13.453 1.00 95.94 99 PHE A O 1
ATOM 768 N N . THR A 1 100 ? 0.778 -1.086 12.546 1.00 94.88 100 THR A N 1
ATOM 769 C CA . THR A 1 100 ? 1.512 0.073 13.089 1.00 94.88 100 THR A CA 1
ATOM 770 C C . THR A 1 100 ? 0.973 1.390 12.550 1.00 94.88 100 THR A C 1
ATOM 772 O O . THR A 1 100 ? 0.907 2.367 13.282 1.00 94.88 100 THR A O 1
ATOM 775 N N . THR A 1 101 ? 0.486 1.424 11.309 1.00 95.56 101 THR A N 1
ATOM 776 C CA . THR A 1 101 ? -0.202 2.621 10.790 1.00 95.56 101 THR A CA 1
ATOM 777 C C . THR A 1 101 ? -1.517 2.900 11.525 1.00 95.56 101 THR A C 1
ATOM 779 O O . THR A 1 101 ? -1.836 4.053 11.797 1.00 95.56 101 THR A O 1
ATOM 782 N N . ASN A 1 102 ? -2.260 1.870 11.932 1.00 97.38 102 ASN A N 1
ATOM 783 C CA . ASN A 1 102 ? -3.493 2.065 12.689 1.00 97.38 102 ASN A CA 1
ATOM 784 C C . ASN A 1 102 ? -3.223 2.523 14.124 1.00 97.38 102 ASN A C 1
ATOM 786 O O . ASN A 1 102 ? -3.877 3.435 14.619 1.00 97.38 102 ASN A O 1
ATOM 790 N N . ILE A 1 103 ? -2.254 1.892 14.788 1.00 96.62 103 ILE A N 1
ATOM 791 C CA . ILE A 1 103 ? -1.959 2.136 16.202 1.00 96.62 103 ILE A CA 1
ATOM 792 C C . ILE A 1 103 ? -1.123 3.404 16.394 1.00 96.62 103 ILE A C 1
ATOM 794 O O . ILE A 1 103 ? -1.451 4.233 17.235 1.00 96.62 103 ILE A O 1
ATOM 798 N N . GLU A 1 104 ? -0.056 3.575 15.615 1.00 94.94 104 GLU A N 1
ATOM 799 C CA . GLU A 1 104 ? 0.912 4.665 15.795 1.00 94.94 104 GLU A CA 1
ATOM 800 C C . GLU A 1 104 ? 0.548 5.908 14.975 1.00 94.94 104 GLU A C 1
ATOM 802 O O . GLU A 1 104 ? 0.939 7.016 15.333 1.00 94.94 104 GLU A O 1
ATOM 807 N N . ARG A 1 105 ? -0.183 5.741 13.862 1.00 95.12 105 ARG A N 1
ATOM 808 C CA . ARG A 1 105 ? -0.566 6.841 12.954 1.00 95.12 105 ARG A CA 1
ATOM 809 C C . ARG A 1 105 ? -2.064 7.127 12.937 1.00 95.12 105 ARG A C 1
ATOM 811 O O . ARG A 1 105 ? -2.497 7.956 12.148 1.00 95.12 105 ARG A O 1
ATOM 818 N N . LEU A 1 106 ? -2.831 6.460 13.802 1.00 97.06 106 LEU A N 1
ATOM 819 C CA . LEU A 1 106 ? -4.268 6.673 14.004 1.00 97.06 106 LEU A CA 1
ATOM 820 C C . LEU A 1 106 ? -5.117 6.518 12.733 1.00 97.06 106 LEU A C 1
ATOM 822 O O . LEU A 1 106 ? -6.229 7.036 12.657 1.00 97.06 106 LEU A O 1
ATOM 826 N N . VAL A 1 107 ? -4.623 5.762 11.748 1.00 97.94 107 VAL A N 1
ATOM 827 C CA . VAL A 1 107 ? -5.423 5.365 10.586 1.00 97.94 107 VAL A CA 1
ATOM 828 C C . VAL A 1 107 ? -6.545 4.437 11.071 1.00 97.94 107 VAL A C 1
ATOM 830 O O . VAL A 1 107 ? -6.251 3.403 11.680 1.00 97.94 107 VAL A O 1
ATOM 833 N N . PRO A 1 108 ? -7.829 4.738 10.812 1.00 97.50 108 PRO A N 1
ATOM 834 C CA . PRO A 1 108 ? -8.918 3.863 11.230 1.00 97.50 108 PRO A CA 1
ATOM 835 C C . PRO A 1 108 ? -8.778 2.456 10.640 1.00 97.50 108 PRO A C 1
ATOM 837 O O . PRO A 1 108 ? -8.329 2.271 9.504 1.00 97.50 108 PRO A O 1
ATOM 840 N N . PHE A 1 109 ? -9.169 1.440 11.407 1.00 97.69 109 PHE A N 1
ATOM 841 C CA . PHE A 1 109 ? -9.352 0.106 10.842 1.00 97.69 109 PHE A CA 1
ATOM 842 C C . PHE A 1 109 ? -10.486 0.157 9.815 1.00 97.69 109 PHE A C 1
ATOM 844 O O . PHE A 1 109 ? -11.462 0.879 9.993 1.00 97.69 109 PHE A O 1
ATOM 851 N N . ARG A 1 110 ? -10.374 -0.628 8.740 1.00 96.44 110 ARG A N 1
ATOM 852 C CA . ARG A 1 110 ? -11.391 -0.716 7.677 1.00 96.44 110 ARG A CA 1
ATOM 853 C C . ARG A 1 110 ? -12.549 -1.621 8.122 1.00 96.44 110 ARG A C 1
ATOM 855 O O . ARG A 1 110 ? -12.820 -2.648 7.513 1.00 96.44 110 ARG A O 1
ATOM 862 N N . THR A 1 111 ? -13.159 -1.266 9.245 1.00 97.38 111 THR A N 1
ATOM 863 C CA . THR A 1 111 ? -14.292 -1.933 9.897 1.00 97.38 111 THR A CA 1
ATOM 864 C C . THR A 1 111 ? -15.414 -0.920 10.097 1.00 97.38 111 THR A C 1
ATOM 866 O O . THR A 1 111 ? -15.172 0.286 10.039 1.00 97.38 111 THR A O 1
ATOM 869 N N . LEU A 1 112 ? -16.631 -1.389 10.393 1.00 96.94 112 LEU A N 1
ATOM 870 C CA . LEU A 1 112 ? -17.782 -0.512 10.649 1.00 96.94 112 LEU A CA 1
ATOM 871 C C . LEU A 1 112 ? -17.502 0.524 11.753 1.00 96.94 112 LEU A C 1
ATOM 873 O O . LEU A 1 112 ? -17.929 1.669 11.667 1.00 96.94 112 LEU A O 1
ATOM 877 N N . THR A 1 113 ? -16.751 0.130 12.782 1.00 97.44 113 THR A N 1
ATOM 878 C CA . THR A 1 113 ? -16.452 0.980 13.944 1.00 97.44 113 THR A CA 1
ATOM 879 C C . THR A 1 113 ? -15.194 1.836 13.782 1.00 97.44 113 THR A C 1
ATOM 881 O O . THR A 1 113 ? -14.869 2.621 14.674 1.00 97.44 113 THR A O 1
ATOM 884 N N . GLY A 1 114 ? -14.422 1.649 12.705 1.00 97.31 114 GLY A N 1
ATOM 885 C CA . GLY A 1 114 ? -13.091 2.247 12.565 1.00 97.31 114 GLY A CA 1
ATOM 886 C C . GLY A 1 114 ? -12.033 1.661 13.516 1.00 97.31 114 GLY A C 1
ATOM 887 O O . GLY A 1 114 ? -10.915 2.175 13.597 1.00 97.31 114 GLY A O 1
ATOM 888 N N . ARG A 1 115 ? -12.366 0.600 14.267 1.00 98.06 115 ARG A N 1
ATOM 889 C CA . ARG A 1 115 ? -11.536 -0.023 15.315 1.00 98.06 115 ARG A CA 1
ATOM 890 C C . ARG A 1 115 ? -11.473 -1.541 15.148 1.00 98.06 115 ARG A C 1
ATOM 892 O O . ARG A 1 115 ? -12.212 -2.127 14.353 1.00 98.06 115 ARG A O 1
ATOM 899 N N . GLN A 1 116 ? -10.612 -2.195 15.928 1.00 97.75 116 GLN A N 1
ATOM 900 C CA . GLN A 1 116 ? -10.681 -3.649 16.103 1.00 97.75 116 GLN A CA 1
ATOM 901 C C . GLN A 1 116 ? -12.074 -4.002 16.642 1.00 97.75 116 GLN A C 1
ATOM 903 O O . GLN A 1 116 ? -12.420 -3.646 17.767 1.00 97.75 116 GLN A O 1
ATOM 908 N N . SER A 1 117 ? -12.902 -4.598 15.784 1.00 96.69 117 SER A N 1
ATOM 909 C CA . SER A 1 117 ? -14.315 -4.845 16.067 1.00 96.69 117 SER A CA 1
ATOM 910 C C . SER A 1 117 ? -14.452 -6.204 16.733 1.00 96.69 117 SER A C 1
ATOM 912 O O . SER A 1 117 ? -14.286 -7.228 16.081 1.00 96.69 117 SER A O 1
ATOM 914 N N . TYR A 1 118 ? -14.710 -6.193 18.039 1.00 96.38 118 TYR A N 1
ATOM 915 C CA . TYR A 1 118 ? -14.955 -7.408 18.823 1.00 96.38 118 TYR A CA 1
ATOM 916 C C . TYR A 1 118 ? -16.399 -7.896 18.719 1.00 96.38 118 TYR A C 1
ATOM 918 O O . TYR A 1 118 ? -16.656 -9.067 18.968 1.00 96.38 118 TYR A O 1
ATOM 926 N N . TYR A 1 119 ? -17.322 -6.997 18.366 1.00 97.81 119 TYR A N 1
ATOM 927 C CA . TYR A 1 119 ? -18.722 -7.316 18.134 1.00 97.81 119 TYR A CA 1
ATOM 928 C C . TYR A 1 119 ? -19.023 -7.276 16.636 1.00 97.81 119 TYR A C 1
ATOM 930 O O . TYR A 1 119 ? -18.733 -6.266 15.988 1.00 97.81 119 TYR A O 1
ATOM 938 N N . VAL A 1 120 ? -19.597 -8.355 16.102 1.00 97.81 120 VAL A N 1
ATOM 939 C CA . VAL A 1 120 ? -20.059 -8.440 14.709 1.00 97.81 120 VAL A CA 1
ATOM 940 C C . VAL A 1 120 ? -21.586 -8.450 14.704 1.00 97.81 120 VAL A C 1
ATOM 942 O O . VAL A 1 120 ? -22.224 -9.422 15.112 1.00 97.81 120 VAL A O 1
ATOM 945 N N . ASP A 1 121 ? -22.172 -7.343 14.254 1.00 97.19 121 ASP A N 1
ATOM 946 C CA . ASP A 1 121 ? -23.614 -7.071 14.280 1.00 97.19 121 ASP A CA 1
ATOM 947 C C . ASP A 1 121 ? -24.350 -7.514 13.008 1.00 97.19 121 ASP A C 1
ATOM 949 O O . ASP A 1 121 ? -25.547 -7.276 12.862 1.00 97.19 121 ASP A O 1
ATOM 953 N N . HIS A 1 122 ? -23.652 -8.185 12.092 1.00 98.19 122 HIS A N 1
ATOM 954 C CA . HIS A 1 122 ? -24.261 -8.750 10.897 1.00 98.19 122 HIS A CA 1
ATOM 955 C C . HIS A 1 122 ? -25.257 -9.859 11.272 1.00 98.19 122 HIS A C 1
ATOM 957 O O . HIS A 1 122 ? -24.940 -10.734 12.081 1.00 98.19 122 HIS A O 1
ATOM 963 N N . GLU A 1 123 ? -26.430 -9.870 10.631 1.00 98.25 123 GLU A N 1
ATOM 964 C CA . GLU A 1 123 ? -27.551 -10.773 10.946 1.00 98.25 123 GLU A CA 1
ATOM 965 C C . GLU A 1 123 ? -27.141 -12.252 11.023 1.00 98.25 123 GLU A C 1
ATOM 967 O O . GLU A 1 123 ? -27.544 -12.965 11.937 1.00 98.25 123 GLU A O 1
ATOM 972 N N . VAL A 1 124 ? -26.268 -12.695 10.115 1.00 98.25 124 VAL A N 1
ATOM 973 C CA . VAL A 1 124 ? -25.722 -14.059 10.105 1.00 98.25 124 VAL A CA 1
ATOM 974 C C . VAL A 1 124 ? -24.962 -14.358 11.402 1.00 98.25 124 VAL A C 1
ATOM 976 O O . VAL A 1 124 ? -25.244 -15.356 12.051 1.00 98.25 124 VAL A O 1
ATOM 979 N N . PHE A 1 125 ? -24.060 -13.481 11.852 1.00 98.00 125 PHE A N 1
ATOM 980 C CA . PHE A 1 125 ? -23.307 -13.709 13.092 1.00 98.00 125 PHE A CA 1
ATOM 981 C C . PHE A 1 125 ? -24.232 -13.744 14.314 1.00 98.00 125 PHE A C 1
ATOM 983 O O . PHE A 1 125 ? -24.042 -14.569 15.204 1.00 98.00 125 PHE A O 1
ATOM 990 N N . GLN A 1 126 ? -25.278 -12.915 14.332 1.00 98.00 126 GLN A N 1
ATOM 991 C CA . GLN A 1 126 ? -26.279 -12.931 15.401 1.00 98.00 126 GLN A CA 1
ATOM 992 C C . GLN A 1 126 ? -27.087 -14.234 15.419 1.00 98.00 126 GLN A C 1
ATOM 994 O O . GLN A 1 126 ? -27.268 -14.826 16.482 1.00 98.00 126 GLN A O 1
ATOM 999 N N . GLN A 1 127 ? -27.542 -14.709 14.255 1.00 98.19 127 GLN A N 1
ATOM 1000 C CA . GLN A 1 127 ? -28.320 -15.948 14.130 1.00 98.19 127 GLN A CA 1
ATOM 1001 C C . GLN A 1 127 ? -27.523 -17.188 14.543 1.00 98.19 127 GLN A C 1
ATOM 1003 O O . GLN A 1 127 ? -28.086 -18.098 15.150 1.00 98.19 127 GLN A O 1
ATOM 1008 N N . PHE A 1 128 ? -26.224 -17.215 14.243 1.00 98.00 128 PHE A N 1
ATOM 1009 C CA . PHE A 1 128 ? -25.332 -18.311 14.625 1.00 98.00 128 PHE A CA 1
ATOM 1010 C C . PHE A 1 128 ? -24.750 -18.166 16.043 1.00 98.00 128 PHE A C 1
ATOM 1012 O O . PHE A 1 128 ? -24.063 -19.070 16.508 1.00 98.00 128 PHE A O 1
ATOM 1019 N N . GLY A 1 129 ? -25.047 -17.076 16.762 1.00 97.38 129 GLY A N 1
ATOM 1020 C CA . GLY A 1 129 ? -24.520 -16.835 18.110 1.00 97.38 129 GLY A CA 1
ATOM 1021 C C . GLY A 1 129 ? -23.031 -16.463 18.146 1.00 97.38 129 GLY A C 1
ATOM 1022 O O . GLY A 1 129 ? -22.411 -16.548 19.201 1.00 97.38 129 GLY A O 1
ATOM 1023 N N . GLU A 1 130 ? -22.468 -16.022 17.019 1.00 97.25 130 GLU A N 1
ATOM 1024 C CA . GLU A 1 130 ? -21.049 -15.680 16.831 1.00 97.25 130 GLU A CA 1
ATOM 1025 C C . GLU A 1 130 ? -20.780 -14.162 16.873 1.00 97.25 130 GLU A C 1
ATOM 1027 O O . GLU A 1 130 ? -19.724 -13.687 16.459 1.00 97.25 130 GLU A O 1
ATOM 1032 N N . SER A 1 131 ? -21.725 -13.350 17.362 1.00 97.50 131 SER A N 1
ATOM 1033 C CA . SER A 1 131 ? -21.533 -11.893 17.447 1.00 97.50 131 SER A CA 1
ATOM 1034 C C . SER A 1 131 ? -20.419 -11.462 18.400 1.00 97.50 131 SER A C 1
ATOM 1036 O O . SER A 1 131 ? -19.934 -10.341 18.284 1.00 97.50 131 SER A O 1
ATOM 1038 N N . LEU A 1 132 ? -20.023 -12.320 19.338 1.00 97.94 132 LEU A N 1
ATOM 1039 C CA . LEU A 1 132 ? -18.832 -12.175 20.172 1.00 97.94 132 LEU A CA 1
ATOM 1040 C C . LEU A 1 132 ? -17.981 -13.446 20.035 1.00 97.94 132 LEU A C 1
ATOM 1042 O O . LEU A 1 132 ? -18.525 -14.495 19.690 1.00 97.94 132 LEU A O 1
ATOM 1046 N N . PRO A 1 133 ? -16.674 -13.387 20.340 1.00 95.38 133 PRO A N 1
ATOM 1047 C CA . PRO A 1 133 ? -15.855 -14.589 20.468 1.00 95.38 133 PRO A CA 1
ATOM 1048 C C . PRO A 1 133 ? -16.439 -15.554 21.515 1.00 95.38 133 PRO A C 1
ATOM 1050 O O . PRO A 1 133 ? -16.790 -15.114 22.614 1.00 95.38 133 PRO A O 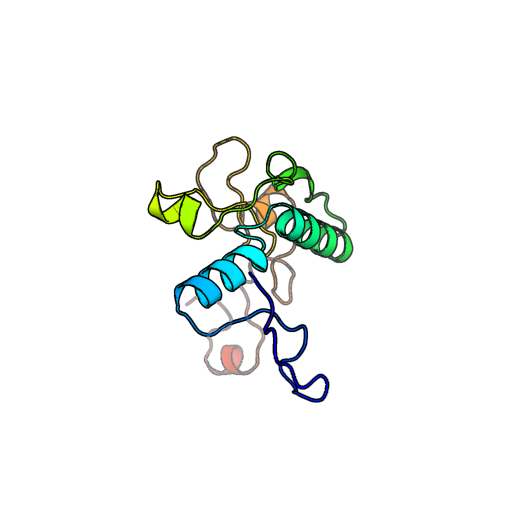1
ATOM 1053 N N . VAL A 1 134 ? -16.512 -16.845 21.177 1.00 88.38 134 VAL A N 1
ATOM 1054 C CA . VAL A 1 134 ? -17.051 -17.938 22.011 1.00 88.38 134 VAL A CA 1
ATOM 1055 C C . VAL A 1 134 ? -16.024 -19.033 22.265 1.00 88.38 134 VAL A C 1
ATOM 1057 O O . VAL A 1 134 ? -15.111 -19.199 21.423 1.00 88.38 134 VAL A O 1
#

Radius of gyration: 20.52 Å; chains: 1;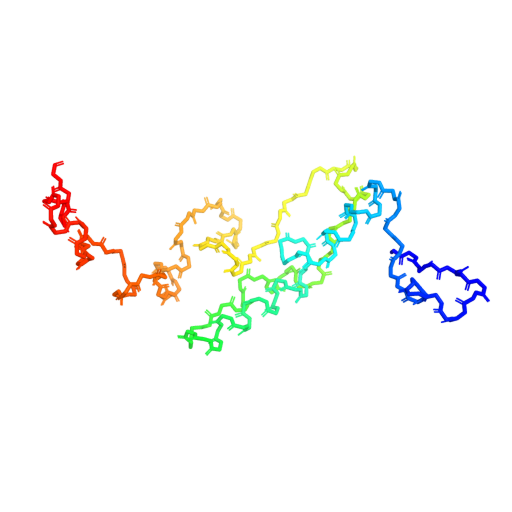 bounding box: 50×32×60 Å

Secondary structure (DSSP, 8-state):
-PBB--S-TTSTTBTSBP--SHHHHHHHHHHH-TTTBHHHHHHHHHHHHHHH----GGGSGGGTT-B--HHHHHHS--PPPP-TTSS---GGGPPP-TTHHHHHS-PPPSSTTSS------SHHHHHTT-SS--